Protein AF-A0A349DJA3-F1 (afdb_monomer_lite)

Sequence (70 aa):
MKKTILIIALLCTKVCFGQAQITAKIDQYIQDLMQKQGIPGVALAIVKDNKILHKKKLWLCKPRTSGACK

Structure (mmCIF, N/CA/C/O backbone):
data_AF-A0A349DJA3-F1
#
_entry.id   AF-A0A349DJA3-F1
#
loop_
_atom_site.group_PDB
_atom_site.id
_atom_site.type_symbol
_atom_site.label_atom_id
_atom_site.label_alt_id
_atom_site.label_comp_id
_atom_site.label_asym_id
_atom_site.label_entity_id
_atom_site.label_seq_id
_atom_site.pdbx_PDB_ins_code
_atom_site.Cartn_x
_atom_site.Cartn_y
_atom_site.Cartn_z
_atom_site.occupancy
_atom_site.B_iso_or_equiv
_atom_site.auth_seq_id
_atom_site.auth_comp_id
_atom_site.auth_asym_id
_atom_site.auth_atom_id
_atom_site.pdbx_PDB_model_num
ATOM 1 N N . MET A 1 1 ? 41.267 11.037 -9.324 1.00 51.69 1 MET A N 1
ATOM 2 C CA . MET A 1 1 ? 40.232 9.977 -9.248 1.00 51.69 1 MET A CA 1
ATOM 3 C C . MET A 1 1 ? 39.516 9.870 -7.888 1.00 51.69 1 MET A C 1
ATOM 5 O O . MET A 1 1 ? 38.540 9.145 -7.804 1.00 51.69 1 MET A O 1
ATOM 9 N N . LYS A 1 2 ? 39.927 10.595 -6.827 1.00 59.22 2 LYS A N 1
ATOM 10 C CA . LYS A 1 2 ? 39.286 10.511 -5.491 1.00 59.22 2 LYS A CA 1
ATOM 11 C C . LYS A 1 2 ? 38.028 11.393 -5.330 1.00 59.22 2 LYS A C 1
ATOM 13 O O . LYS A 1 2 ? 37.122 11.034 -4.593 1.00 59.22 2 LYS A O 1
ATOM 18 N N . LYS A 1 3 ? 37.943 12.524 -6.050 1.00 62.62 3 LYS A N 1
ATOM 19 C CA . LYS A 1 3 ? 36.810 13.475 -5.971 1.00 62.62 3 LYS A CA 1
ATOM 20 C C . LYS A 1 3 ? 35.511 12.958 -6.607 1.00 62.62 3 LYS A C 1
ATOM 22 O O . LYS A 1 3 ? 34.436 13.315 -6.144 1.00 62.62 3 LYS A O 1
ATOM 27 N N . THR A 1 4 ? 35.593 12.102 -7.626 1.00 66.88 4 THR A N 1
ATOM 28 C CA . THR A 1 4 ? 34.415 11.626 -8.376 1.00 66.88 4 THR A CA 1
ATOM 29 C C . THR A 1 4 ? 33.533 10.674 -7.558 1.00 66.88 4 THR A C 1
ATOM 31 O O . THR A 1 4 ? 32.316 10.679 -7.706 1.00 66.88 4 THR A O 1
ATOM 34 N N . ILE A 1 5 ? 34.131 9.913 -6.636 1.00 70.56 5 ILE A N 1
ATOM 35 C CA . ILE A 1 5 ? 33.425 8.948 -5.774 1.00 70.56 5 ILE A CA 1
ATOM 36 C C . ILE A 1 5 ? 32.467 9.662 -4.803 1.00 70.56 5 ILE A C 1
ATOM 38 O O . ILE A 1 5 ? 31.372 9.174 -4.531 1.00 70.56 5 ILE A O 1
ATOM 42 N N . LEU A 1 6 ? 32.842 10.855 -4.333 1.00 68.12 6 LEU A N 1
ATOM 43 C CA . LEU A 1 6 ? 32.068 11.613 -3.345 1.00 68.12 6 LEU A CA 1
ATOM 44 C C . LEU A 1 6 ? 30.754 12.167 -3.928 1.00 68.12 6 LEU A C 1
ATOM 46 O O . LEU A 1 6 ? 29.745 12.244 -3.233 1.00 68.12 6 LEU A O 1
ATOM 50 N N . ILE A 1 7 ? 30.747 12.492 -5.225 1.00 70.50 7 ILE A N 1
ATOM 51 C CA . ILE A 1 7 ? 29.569 13.016 -5.933 1.00 70.50 7 ILE A CA 1
ATOM 52 C C . ILE A 1 7 ? 28.540 11.900 -6.176 1.00 70.50 7 ILE A C 1
ATOM 54 O O . ILE A 1 7 ? 27.339 12.114 -6.012 1.00 70.50 7 ILE A O 1
ATOM 58 N N . ILE A 1 8 ? 29.004 10.688 -6.498 1.00 70.25 8 ILE A N 1
ATOM 59 C CA . ILE A 1 8 ? 28.140 9.516 -6.715 1.00 70.25 8 ILE A CA 1
ATOM 60 C C . ILE A 1 8 ? 27.451 9.104 -5.407 1.00 70.25 8 ILE A C 1
ATOM 62 O O . ILE A 1 8 ? 26.249 8.837 -5.399 1.00 70.25 8 ILE A O 1
ATOM 66 N N . ALA A 1 9 ? 28.177 9.131 -4.285 1.00 65.81 9 ALA A N 1
ATOM 67 C CA . ALA A 1 9 ? 27.606 8.840 -2.971 1.00 65.81 9 ALA A CA 1
ATOM 68 C C . ALA A 1 9 ? 26.489 9.831 -2.585 1.00 65.81 9 ALA A C 1
ATOM 70 O O . ALA A 1 9 ? 25.463 9.426 -2.035 1.00 65.81 9 ALA A O 1
ATOM 71 N N . LEU A 1 10 ? 26.642 11.116 -2.927 1.00 66.88 10 LEU A N 1
ATOM 72 C CA . LEU A 1 10 ? 25.645 12.143 -2.617 1.00 66.88 10 LEU A CA 1
ATOM 73 C C . LEU A 1 10 ? 24.348 11.963 -3.429 1.00 66.88 10 LEU A C 1
ATOM 75 O O . LEU A 1 10 ? 23.256 12.148 -2.889 1.00 66.88 10 LEU A O 1
ATOM 79 N N . LEU A 1 11 ? 24.442 11.543 -4.695 1.00 65.56 11 LEU A N 1
ATOM 80 C CA . LEU A 1 11 ? 23.279 11.320 -5.566 1.00 65.56 11 LEU A CA 1
ATOM 81 C C . LEU A 1 11 ? 22.443 10.100 -5.144 1.00 65.56 11 LEU A C 1
ATOM 83 O O . LEU A 1 11 ? 21.216 10.144 -5.233 1.00 65.56 11 LEU A O 1
ATOM 87 N N . CYS A 1 12 ? 23.071 9.049 -4.607 1.00 62.47 12 CYS A N 1
ATOM 88 C CA . CYS A 1 12 ? 22.359 7.853 -4.140 1.00 62.47 12 CYS A CA 1
ATOM 89 C C . CYS A 1 12 ? 21.450 8.116 -2.929 1.00 62.47 12 CYS A C 1
ATOM 91 O O . CYS A 1 12 ? 20.401 7.485 -2.800 1.00 62.47 12 CYS A O 1
ATOM 93 N N . THR A 1 13 ? 21.798 9.069 -2.058 1.00 64.06 13 THR A N 1
ATOM 94 C CA . THR A 1 13 ? 20.972 9.371 -0.875 1.00 64.06 13 THR A CA 1
ATOM 95 C C . THR A 1 13 ? 19.609 9.954 -1.258 1.00 64.06 13 THR A C 1
ATOM 97 O O . THR A 1 13 ? 18.593 9.573 -0.685 1.00 64.06 13 THR A O 1
ATOM 100 N N . LYS A 1 14 ? 19.547 10.804 -2.292 1.00 60.66 14 LYS A N 1
ATOM 101 C CA . LYS A 1 14 ? 18.316 11.480 -2.741 1.00 60.66 14 LYS A CA 1
ATOM 102 C C . LYS A 1 14 ? 17.243 10.511 -3.252 1.00 60.66 14 LYS A C 1
ATOM 104 O O . LYS A 1 14 ? 16.058 10.766 -3.059 1.00 60.66 14 LYS A O 1
ATOM 109 N N . VAL A 1 15 ? 17.646 9.403 -3.877 1.00 62.56 15 VAL A N 1
ATOM 110 C CA . VAL A 1 15 ? 16.715 8.432 -4.481 1.00 62.56 15 VAL A CA 1
ATOM 111 C C . VAL A 1 15 ? 15.973 7.627 -3.409 1.00 62.56 15 VAL A C 1
ATOM 113 O O . VAL A 1 15 ? 14.797 7.315 -3.576 1.00 62.56 15 VAL A O 1
ATOM 116 N N . CYS A 1 16 ? 16.621 7.349 -2.275 1.00 61.75 16 CYS A N 1
ATOM 117 C CA . CYS A 1 16 ? 16.033 6.530 -1.216 1.00 61.75 16 CYS A CA 1
ATOM 118 C C . CYS A 1 16 ? 14.988 7.300 -0.380 1.00 61.75 16 CYS A C 1
ATOM 120 O O . CYS A 1 16 ? 13.938 6.756 -0.036 1.00 61.75 16 CYS A O 1
ATOM 122 N N . PHE A 1 17 ? 15.213 8.595 -0.116 1.00 63.69 17 PHE A N 1
ATOM 123 C CA . PHE A 1 17 ? 14.292 9.406 0.698 1.00 63.69 17 PHE A CA 1
ATOM 124 C C . PHE A 1 17 ? 12.922 9.648 0.037 1.00 63.69 17 PHE A C 1
ATOM 126 O O . PHE A 1 17 ? 11.915 9.749 0.739 1.00 63.69 17 PHE A O 1
ATOM 133 N N . GLY A 1 18 ? 12.846 9.694 -1.298 1.00 66.75 18 GLY A N 1
ATOM 134 C CA . GLY A 1 18 ? 11.579 9.919 -2.007 1.00 66.75 18 GLY A CA 1
ATOM 135 C C . GLY A 1 18 ? 10.571 8.775 -1.851 1.00 66.75 18 GLY A C 1
ATOM 136 O O . GLY A 1 18 ? 9.366 9.009 -1.758 1.00 66.75 18 GLY A O 1
ATOM 137 N N . GLN A 1 19 ? 11.042 7.530 -1.763 1.00 72.44 19 GLN A N 1
ATOM 138 C CA . GLN A 1 19 ? 10.168 6.354 -1.738 1.00 72.44 19 GLN A CA 1
ATOM 139 C C . GLN A 1 19 ? 9.432 6.185 -0.397 1.00 72.44 19 GLN A C 1
ATOM 141 O O . GLN A 1 19 ? 8.255 5.807 -0.373 1.00 72.44 19 GLN A O 1
ATOM 146 N N . ALA A 1 20 ? 10.089 6.528 0.716 1.00 75.12 20 ALA A N 1
ATOM 147 C CA . ALA A 1 20 ? 9.484 6.493 2.048 1.00 75.12 20 ALA A CA 1
ATOM 148 C C . ALA A 1 20 ? 8.346 7.520 2.189 1.00 75.12 20 ALA A C 1
ATOM 150 O O . ALA A 1 20 ? 7.268 7.197 2.690 1.00 75.12 20 ALA A O 1
ATOM 151 N N . GLN A 1 21 ? 8.548 8.740 1.681 1.00 80.62 21 GLN A N 1
ATOM 152 C CA . GLN A 1 21 ? 7.543 9.802 1.751 1.00 80.62 21 GLN A CA 1
ATOM 153 C C . GLN A 1 21 ? 6.297 9.485 0.908 1.00 80.62 21 GLN A C 1
ATOM 155 O O . GLN A 1 21 ? 5.173 9.742 1.341 1.00 80.62 21 GLN A O 1
ATOM 160 N N . ILE A 1 22 ? 6.483 8.907 -0.283 1.00 81.62 22 ILE A N 1
ATOM 161 C CA . ILE A 1 22 ? 5.378 8.492 -1.161 1.00 81.62 22 ILE A CA 1
ATOM 162 C C . ILE A 1 22 ? 4.545 7.395 -0.487 1.00 81.62 22 ILE A C 1
ATOM 164 O O . ILE A 1 22 ? 3.320 7.490 -0.451 1.00 81.62 22 ILE A O 1
ATOM 168 N N . THR A 1 23 ? 5.209 6.403 0.111 1.00 84.81 23 THR A N 1
ATOM 169 C CA . THR A 1 23 ? 4.558 5.306 0.844 1.00 84.81 23 THR A CA 1
ATOM 170 C C . THR A 1 23 ? 3.672 5.818 1.981 1.00 84.81 23 THR A C 1
ATOM 172 O O . THR A 1 23 ? 2.515 5.416 2.079 1.00 84.81 23 THR A O 1
ATOM 175 N N . ALA A 1 24 ? 4.171 6.757 2.790 1.00 86.19 24 ALA A N 1
ATOM 176 C CA . ALA A 1 24 ? 3.403 7.328 3.896 1.00 86.19 24 ALA A CA 1
ATOM 177 C C . ALA A 1 24 ? 2.132 8.058 3.422 1.00 86.19 24 ALA A C 1
ATOM 179 O O . ALA A 1 24 ? 1.069 7.898 4.019 1.00 86.19 24 ALA A O 1
ATOM 180 N N . LYS A 1 25 ? 2.216 8.813 2.317 1.00 88.88 25 LYS A N 1
ATOM 181 C CA . LYS A 1 25 ? 1.054 9.513 1.745 1.00 88.88 25 LYS A CA 1
ATOM 182 C C . LYS A 1 25 ? -0.012 8.549 1.228 1.00 88.88 25 LYS A C 1
ATOM 184 O O . LYS A 1 25 ? -1.199 8.795 1.429 1.00 88.88 25 LYS A O 1
ATOM 189 N N . ILE A 1 26 ? 0.406 7.467 0.568 1.00 89.50 26 ILE A N 1
ATOM 190 C CA . ILE A 1 26 ? -0.506 6.425 0.078 1.00 89.50 26 ILE A CA 1
ATOM 191 C C . ILE A 1 26 ? -1.241 5.787 1.256 1.00 89.50 26 ILE A C 1
ATOM 193 O O . ILE A 1 26 ? -2.465 5.702 1.235 1.00 89.50 26 ILE A O 1
ATOM 197 N N . ASP A 1 27 ? -0.508 5.400 2.301 1.00 89.00 27 ASP A N 1
ATOM 198 C CA . ASP A 1 27 ? -1.091 4.780 3.491 1.00 89.00 27 ASP A CA 1
ATOM 199 C C . ASP A 1 27 ? -2.142 5.683 4.150 1.00 89.00 27 ASP A C 1
ATOM 201 O O . ASP A 1 27 ? -3.249 5.228 4.437 1.00 89.00 27 ASP A O 1
ATOM 205 N N . GLN A 1 28 ? -1.824 6.968 4.339 1.00 90.81 28 GLN A N 1
ATOM 206 C CA . GLN A 1 28 ? -2.745 7.945 4.927 1.00 90.81 28 GLN A CA 1
ATOM 207 C C . GLN A 1 28 ? -4.010 8.130 4.083 1.00 90.81 28 GLN A C 1
ATOM 209 O O . GLN A 1 28 ? -5.114 8.149 4.624 1.00 90.81 28 GLN A O 1
ATOM 214 N N . TYR A 1 29 ? -3.860 8.236 2.761 1.00 92.50 29 TYR A N 1
ATOM 215 C CA . TYR A 1 29 ? -4.987 8.394 1.845 1.00 92.50 29 TYR A CA 1
ATOM 216 C C . TYR A 1 29 ? -5.918 7.176 1.856 1.00 92.50 29 TYR A C 1
ATOM 218 O O . TYR A 1 29 ? -7.135 7.321 1.962 1.00 92.50 29 TYR A O 1
ATOM 226 N N . ILE A 1 30 ? -5.351 5.967 1.790 1.00 91.50 30 ILE A N 1
ATOM 227 C CA . ILE A 1 30 ? -6.135 4.728 1.826 1.00 91.50 30 ILE A CA 1
ATOM 228 C C . ILE A 1 30 ? -6.821 4.570 3.181 1.00 91.50 30 ILE A C 1
ATOM 230 O O . ILE A 1 30 ? -7.988 4.195 3.223 1.00 91.50 30 ILE A O 1
ATOM 234 N N . GLN A 1 31 ? -6.149 4.900 4.283 1.00 90.44 31 GLN A N 1
ATOM 235 C CA . GLN A 1 31 ? -6.743 4.825 5.614 1.00 90.44 31 GLN A CA 1
ATOM 236 C C . GLN A 1 31 ? -7.935 5.783 5.777 1.00 90.44 31 GLN A C 1
ATOM 238 O O . GLN A 1 31 ? -8.973 5.369 6.294 1.00 90.44 31 GLN A O 1
ATOM 243 N N . ASP A 1 32 ? -7.823 7.025 5.299 1.00 92.38 32 ASP A N 1
ATOM 244 C CA . ASP A 1 32 ? -8.919 8.004 5.308 1.00 92.38 32 ASP A CA 1
ATOM 245 C C . ASP A 1 32 ? -10.109 7.534 4.451 1.00 92.38 32 ASP A C 1
ATOM 247 O O . ASP A 1 32 ? -11.259 7.550 4.897 1.00 92.38 32 ASP A O 1
ATOM 251 N N . LEU A 1 33 ? -9.841 7.010 3.250 1.00 91.94 33 LEU A N 1
ATOM 252 C CA . LEU A 1 33 ? -10.877 6.423 2.397 1.00 91.94 33 LEU A CA 1
ATOM 253 C C . LEU A 1 33 ? -11.561 5.220 3.0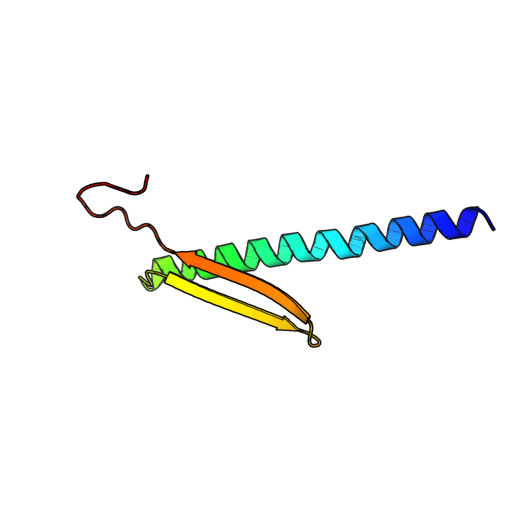45 1.00 91.94 33 LEU A C 1
ATOM 255 O O . LEU A 1 33 ? -12.790 5.138 3.036 1.00 91.94 33 LEU A O 1
ATOM 259 N N . MET A 1 34 ? -10.788 4.300 3.628 1.00 90.31 34 MET A N 1
ATOM 260 C CA . MET A 1 34 ? -11.331 3.139 4.326 1.00 90.31 34 MET A CA 1
ATOM 26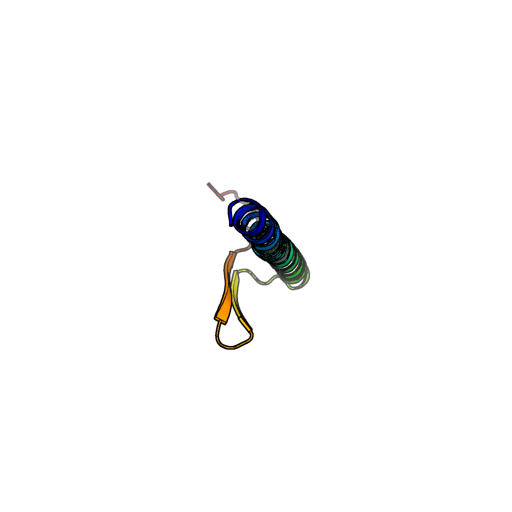1 C C . MET A 1 34 ? -12.265 3.586 5.453 1.00 90.31 34 MET A C 1
ATOM 263 O O . MET A 1 34 ? -13.349 3.022 5.606 1.00 90.31 34 MET A O 1
ATO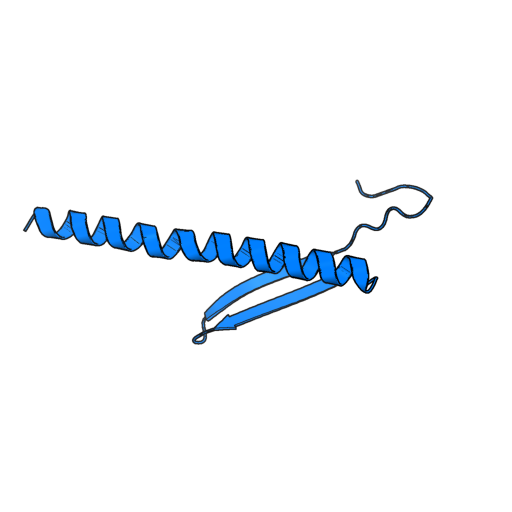M 267 N N . GLN A 1 35 ? -11.874 4.603 6.231 1.00 89.62 35 GLN A N 1
ATOM 268 C CA . GLN A 1 35 ? -12.691 5.136 7.324 1.00 89.62 35 GLN A CA 1
ATOM 269 C C . GLN A 1 35 ? -13.998 5.746 6.812 1.00 89.62 35 GLN A C 1
ATOM 271 O O . GLN A 1 35 ? -1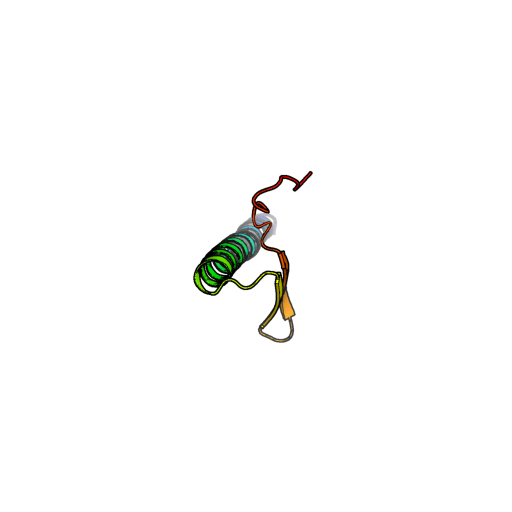5.061 5.420 7.344 1.00 89.62 35 GLN A O 1
ATOM 276 N N . LYS A 1 36 ? -13.926 6.572 5.760 1.00 91.00 36 LYS A N 1
ATOM 277 C CA . LYS A 1 36 ? -15.084 7.238 5.143 1.00 91.00 36 LYS A CA 1
ATOM 278 C C . LYS A 1 36 ? -16.072 6.257 4.522 1.00 91.00 36 LYS A C 1
ATOM 280 O O . LYS A 1 36 ? -17.276 6.439 4.655 1.00 91.00 36 LYS A O 1
ATOM 285 N N . GLN A 1 37 ? -15.568 5.221 3.857 1.00 91.12 37 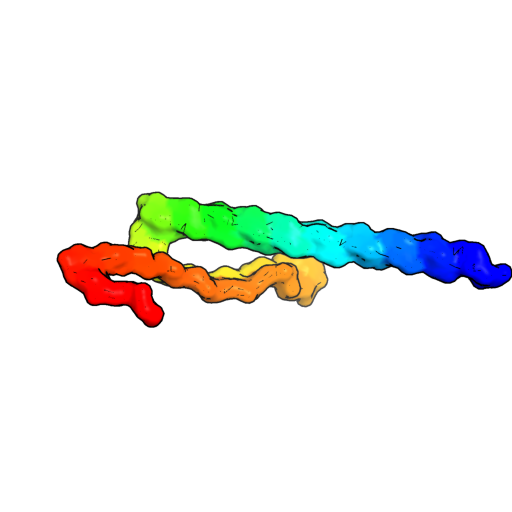GLN A N 1
ATOM 286 C CA . GLN A 1 37 ? -16.391 4.240 3.143 1.00 91.12 37 GLN A CA 1
ATOM 287 C C . GLN A 1 37 ? -16.765 3.025 4.005 1.00 91.12 37 GLN A C 1
ATOM 289 O O . GLN A 1 37 ? -17.515 2.162 3.562 1.00 91.12 37 GLN A O 1
ATOM 294 N N . GLY A 1 38 ? -16.248 2.933 5.234 1.00 88.12 38 GLY A N 1
ATOM 295 C CA . GLY A 1 38 ? -16.503 1.798 6.119 1.00 88.12 38 GLY A CA 1
ATOM 296 C C . GLY A 1 38 ? -15.871 0.486 5.645 1.00 88.12 38 GLY A C 1
ATOM 297 O O . GLY A 1 38 ? -16.369 -0.580 5.995 1.00 88.12 38 GLY A O 1
ATOM 298 N N . ILE A 1 39 ? -14.780 0.545 4.876 1.00 88.75 39 ILE A N 1
ATOM 299 C CA . ILE A 1 39 ? -14.103 -0.643 4.343 1.00 88.75 39 ILE A CA 1
ATOM 300 C C . ILE A 1 39 ? -13.239 -1.276 5.448 1.00 88.75 39 ILE A C 1
ATOM 302 O O . ILE A 1 39 ? -12.280 -0.649 5.898 1.00 88.75 39 ILE A O 1
ATOM 306 N N . PRO A 1 40 ? -13.513 -2.520 5.882 1.00 86.44 40 PRO A N 1
ATOM 307 C CA . PRO A 1 40 ? -12.826 -3.135 7.021 1.00 86.44 40 PRO A CA 1
ATOM 308 C C . PRO A 1 40 ? -11.369 -3.526 6.728 1.00 86.44 40 PRO A C 1
ATOM 310 O O . PRO A 1 40 ? -10.561 -3.612 7.651 1.00 86.44 40 PRO A O 1
ATOM 313 N N . GLY A 1 41 ? -11.008 -3.755 5.464 1.00 88.12 41 GLY A N 1
ATOM 314 C CA . GLY A 1 41 ? -9.662 -4.166 5.074 1.00 88.12 41 GLY A CA 1
ATOM 315 C C . GLY A 1 41 ? -9.407 -4.007 3.578 1.00 88.12 41 GLY A C 1
ATOM 316 O O . GLY A 1 41 ? -10.315 -4.186 2.772 1.00 88.12 41 GLY A O 1
ATOM 317 N N . VAL A 1 42 ? -8.169 -3.667 3.215 1.00 89.69 42 VAL A N 1
ATOM 318 C CA . VAL A 1 42 ? -7.711 -3.474 1.832 1.00 89.69 42 VAL A CA 1
ATOM 319 C C . VAL A 1 42 ? -6.316 -4.073 1.672 1.00 89.69 42 VAL A C 1
ATOM 321 O O . VAL A 1 42 ? -5.424 -3.836 2.485 1.00 89.69 42 VAL A O 1
ATOM 324 N N . ALA A 1 43 ? -6.099 -4.822 0.592 1.00 90.88 43 ALA A N 1
ATOM 325 C CA . ALA A 1 43 ? -4.768 -5.206 0.134 1.00 90.88 43 ALA A CA 1
ATOM 326 C C . ALA A 1 43 ? -4.430 -4.406 -1.129 1.00 90.88 43 ALA A C 1
ATOM 328 O O . ALA A 1 43 ? -5.173 -4.464 -2.105 1.00 90.88 43 ALA A O 1
ATOM 329 N N . LEU A 1 44 ? -3.319 -3.667 -1.109 1.00 90.25 44 LEU A N 1
ATOM 330 C CA . LEU A 1 44 ? -2.900 -2.791 -2.202 1.00 90.25 44 LEU A CA 1
ATOM 331 C C . LEU A 1 44 ? -1.472 -3.120 -2.645 1.00 90.25 44 LEU A C 1
ATOM 333 O O . LEU A 1 44 ? -0.578 -3.321 -1.819 1.00 90.25 44 LEU A O 1
ATOM 337 N N . ALA A 1 45 ? -1.257 -3.125 -3.960 1.00 90.12 45 ALA A N 1
ATOM 338 C CA . ALA A 1 45 ? 0.063 -3.139 -4.573 1.00 90.12 45 ALA A CA 1
ATOM 339 C C . ALA A 1 45 ? 0.130 -2.071 -5.670 1.00 90.12 45 ALA A C 1
ATOM 341 O O . ALA A 1 45 ? -0.772 -1.976 -6.498 1.00 90.12 45 ALA A O 1
ATOM 342 N N . ILE A 1 46 ? 1.199 -1.278 -5.673 1.00 87.75 46 ILE A N 1
ATOM 343 C CA . ILE A 1 46 ? 1.458 -0.253 -6.685 1.00 87.75 46 ILE A CA 1
ATOM 344 C C . ILE A 1 46 ? 2.686 -0.678 -7.471 1.00 87.75 46 ILE A C 1
ATOM 346 O O . ILE A 1 46 ? 3.767 -0.866 -6.906 1.00 87.75 46 ILE A O 1
ATOM 350 N N . VAL A 1 47 ? 2.502 -0.818 -8.780 1.00 89.56 47 VAL A N 1
ATOM 351 C CA . VAL A 1 47 ? 3.551 -1.183 -9.729 1.00 89.56 47 VAL A CA 1
ATOM 352 C C . VAL A 1 47 ? 3.792 0.001 -10.653 1.00 89.56 47 VAL A C 1
ATOM 354 O O . VAL A 1 47 ? 2.851 0.551 -11.217 1.00 89.56 47 VAL A O 1
ATOM 357 N N . LYS A 1 48 ? 5.055 0.393 -10.801 1.00 86.06 48 LYS A N 1
ATOM 358 C CA . LYS A 1 48 ? 5.494 1.415 -11.752 1.00 86.06 48 LYS A CA 1
ATOM 359 C C . LYS A 1 48 ? 6.795 0.954 -12.389 1.00 86.06 48 LYS A C 1
ATOM 361 O O . LYS A 1 48 ? 7.662 0.451 -11.680 1.00 86.06 48 LYS A O 1
ATOM 366 N N . ASP A 1 49 ? 6.930 1.112 -13.703 1.00 90.25 49 ASP A N 1
ATOM 367 C CA . ASP A 1 49 ? 8.141 0.733 -14.446 1.00 90.25 49 ASP A CA 1
ATOM 368 C C . ASP A 1 49 ? 8.562 -0.728 -14.171 1.00 90.25 49 ASP A C 1
ATOM 370 O O . ASP A 1 49 ? 9.724 -1.023 -13.893 1.00 90.25 49 ASP A O 1
ATOM 374 N N . ASN A 1 50 ? 7.581 -1.641 -14.152 1.00 87.75 50 ASN A N 1
ATOM 375 C CA . ASN A 1 50 ? 7.720 -3.058 -13.778 1.00 87.75 50 ASN A CA 1
ATOM 376 C C . ASN A 1 50 ? 8.305 -3.326 -12.375 1.00 87.75 50 ASN A C 1
ATOM 378 O O . ASN A 1 50 ? 8.642 -4.464 -12.049 1.00 87.75 50 ASN A O 1
ATOM 382 N N . LYS A 1 51 ? 8.395 -2.311 -11.511 1.00 84.31 51 LYS A N 1
ATOM 383 C CA . LYS A 1 51 ? 8.845 -2.435 -10.123 1.00 84.31 51 LYS A CA 1
ATOM 384 C C . LYS A 1 51 ? 7.673 -2.261 -9.168 1.00 84.31 51 LYS A C 1
ATOM 386 O O . LYS A 1 51 ? 6.859 -1.351 -9.312 1.00 84.31 51 LYS A O 1
ATOM 391 N N . ILE A 1 52 ? 7.606 -3.125 -8.158 1.00 82.62 52 ILE A N 1
ATOM 392 C CA . ILE A 1 52 ? 6.657 -2.971 -7.052 1.00 82.62 52 ILE A CA 1
ATOM 393 C C . ILE A 1 52 ? 7.179 -1.837 -6.167 1.00 82.62 52 ILE A C 1
ATOM 395 O O . ILE A 1 52 ? 8.190 -1.994 -5.487 1.00 82.62 52 ILE A O 1
ATOM 399 N N . LEU A 1 53 ? 6.504 -0.690 -6.195 1.00 82.50 53 LEU A N 1
ATOM 400 C CA . LEU A 1 53 ? 6.872 0.480 -5.396 1.00 82.50 53 LEU A CA 1
ATOM 401 C C . LEU A 1 53 ? 6.316 0.412 -3.974 1.00 82.50 53 LEU A C 1
ATOM 403 O O . LEU A 1 53 ? 6.933 0.926 -3.044 1.00 82.50 53 LEU A O 1
ATOM 407 N N . HIS A 1 54 ? 5.144 -0.201 -3.815 1.00 81.38 54 HIS A N 1
ATOM 408 C CA . HIS A 1 54 ? 4.441 -0.293 -2.543 1.00 81.38 54 HIS A CA 1
ATOM 409 C C . HIS A 1 54 ? 3.582 -1.558 -2.519 1.00 81.38 54 HIS A C 1
ATOM 411 O O . HIS A 1 54 ? 2.902 -1.863 -3.497 1.00 81.38 54 HIS A O 1
ATOM 417 N N . LYS A 1 55 ? 3.605 -2.300 -1.411 1.00 86.81 55 LYS A N 1
ATOM 418 C CA . LYS A 1 55 ? 2.763 -3.481 -1.190 1.00 86.81 55 LYS A CA 1
ATOM 419 C C . LYS A 1 55 ? 2.390 -3.537 0.281 1.00 86.81 55 LYS A C 1
ATOM 421 O O . LYS A 1 55 ? 3.272 -3.696 1.123 1.00 86.81 55 LYS A O 1
ATOM 426 N N . LYS A 1 56 ? 1.099 -3.431 0.594 1.00 87.69 56 LYS A N 1
ATOM 427 C CA . LYS A 1 56 ? 0.630 -3.412 1.981 1.00 87.69 56 LYS A CA 1
ATOM 428 C C . LYS A 1 56 ? -0.773 -3.991 2.119 1.00 87.69 56 LYS A C 1
ATOM 430 O O . LYS A 1 56 ? -1.589 -3.928 1.203 1.00 87.69 56 LYS A O 1
ATOM 435 N N . LYS A 1 57 ? -1.037 -4.572 3.287 1.00 86.50 57 LYS A N 1
ATOM 436 C CA . LYS A 1 57 ? -2.376 -4.948 3.744 1.00 86.50 57 LYS A CA 1
ATOM 437 C C . LYS A 1 57 ? -2.749 -3.997 4.879 1.00 86.50 57 LYS A C 1
ATOM 439 O O . LYS A 1 57 ? -2.017 -3.932 5.864 1.00 86.50 57 LYS A O 1
ATOM 444 N N . LEU A 1 58 ? -3.836 -3.251 4.722 1.00 84.06 58 LEU A N 1
ATOM 445 C CA . LEU A 1 58 ? -4.397 -2.375 5.744 1.00 84.06 58 LEU A CA 1
ATOM 446 C C . LEU A 1 58 ? -5.699 -2.976 6.264 1.00 84.06 58 LEU A C 1
ATOM 448 O O . LEU A 1 58 ? -6.496 -3.516 5.499 1.00 84.06 58 LEU A O 1
ATOM 452 N N . TRP A 1 59 ? -5.922 -2.833 7.564 1.00 81.88 59 TRP A N 1
ATOM 453 C CA . TRP A 1 59 ? -7.128 -3.278 8.250 1.00 81.88 59 TRP A CA 1
ATOM 454 C C . TRP A 1 59 ? -7.610 -2.148 9.152 1.00 81.88 59 TRP A C 1
ATOM 456 O O . TRP A 1 59 ? -6.809 -1.550 9.873 1.00 81.88 59 TRP A O 1
ATOM 466 N N . LEU A 1 60 ? -8.905 -1.846 9.124 1.00 77.00 60 LEU A N 1
ATOM 467 C CA . LEU A 1 60 ? -9.510 -0.976 10.120 1.00 77.00 60 LEU A CA 1
ATOM 468 C C . LEU A 1 60 ? -9.858 -1.809 11.353 1.00 77.00 60 LEU A C 1
ATOM 470 O O . LEU A 1 60 ? -10.815 -2.581 11.342 1.00 77.00 60 LEU A O 1
ATOM 474 N N . CYS A 1 61 ? -9.138 -1.589 12.450 1.00 63.84 61 CYS A N 1
ATOM 475 C CA . CYS A 1 61 ? -9.656 -1.912 13.776 1.00 63.84 61 CYS A CA 1
ATOM 476 C C . CYS A 1 61 ? -10.787 -0.924 14.084 1.00 63.84 61 CYS A C 1
ATOM 478 O O . CYS A 1 61 ? -10.550 0.167 14.601 1.00 63.84 61 CYS A O 1
ATOM 480 N N . LYS A 1 62 ? -12.032 -1.272 13.750 1.00 58.97 62 LYS A N 1
ATOM 481 C CA . LYS A 1 62 ? -13.175 -0.601 14.376 1.00 58.97 62 LYS A CA 1
ATOM 482 C C . LYS A 1 62 ? -13.175 -1.032 15.846 1.00 58.97 62 LYS A C 1
ATOM 484 O O . LYS A 1 62 ? -13.132 -2.241 16.090 1.00 58.97 62 LYS A O 1
ATOM 489 N N . PRO A 1 63 ? -13.250 -0.114 16.826 1.00 47.75 63 PRO A N 1
ATOM 490 C CA . PRO A 1 63 ? -13.662 -0.521 18.154 1.00 47.75 63 PRO A CA 1
ATOM 491 C C . PRO A 1 63 ? -15.066 -1.099 17.986 1.00 47.75 63 PRO A C 1
ATOM 493 O O . PRO A 1 63 ? -16.029 -0.383 17.714 1.00 47.75 63 PRO A O 1
ATOM 496 N N . ARG A 1 64 ? -15.178 -2.426 18.077 1.00 42.62 64 ARG A N 1
ATOM 497 C CA . ARG A 1 64 ? -16.451 -3.058 18.396 1.00 42.62 64 ARG A CA 1
ATOM 498 C C . ARG A 1 64 ? -16.920 -2.335 19.658 1.00 42.62 64 ARG A C 1
ATOM 500 O O . ARG A 1 64 ? -16.112 -2.116 20.562 1.00 42.62 64 ARG A O 1
ATOM 507 N N . THR A 1 65 ? -18.187 -1.955 19.742 1.00 50.62 65 THR A N 1
ATOM 508 C CA . THR A 1 65 ? -18.838 -1.385 20.941 1.00 50.62 65 THR A CA 1
ATOM 509 C C . THR A 1 65 ? -18.794 -2.326 22.165 1.00 50.62 65 THR A C 1
ATOM 511 O O . THR A 1 65 ? -19.550 -2.192 23.118 1.00 50.62 65 THR A O 1
ATOM 514 N N . SER A 1 66 ? -17.891 -3.303 22.158 1.00 48.41 66 SER A N 1
ATOM 515 C CA . SER A 1 66 ? -17.523 -4.243 23.202 1.00 48.41 66 SER A CA 1
ATOM 516 C C . SER A 1 66 ? -16.082 -4.651 22.862 1.00 48.41 66 SER A C 1
ATOM 518 O O . SER A 1 66 ? -15.850 -5.278 21.828 1.00 48.41 66 SER A O 1
ATOM 520 N N . GLY A 1 67 ? -15.118 -4.155 23.637 1.00 52.53 67 GLY A N 1
ATOM 521 C CA . GLY A 1 67 ? -13.719 -3.999 23.235 1.00 52.53 67 GLY A CA 1
ATOM 522 C C . GLY A 1 67 ? -12.994 -5.239 22.699 1.00 52.53 67 GLY A C 1
ATOM 523 O O . GLY A 1 67 ? -13.255 -6.360 23.116 1.00 52.53 67 GLY A O 1
ATOM 524 N N . ALA A 1 68 ? -12.055 -4.984 21.782 1.00 40.94 68 ALA A N 1
ATOM 525 C CA . ALA A 1 68 ? -10.741 -5.628 21.655 1.00 40.94 68 ALA A CA 1
ATOM 526 C C . ALA A 1 68 ? -10.103 -5.231 20.308 1.00 40.94 68 ALA A C 1
ATOM 528 O O . ALA A 1 68 ? -10.561 -5.658 19.253 1.00 40.94 68 ALA A O 1
ATOM 529 N N . CYS A 1 69 ? -9.016 -4.461 20.346 1.00 40.50 69 CYS A N 1
ATOM 530 C CA . CYS A 1 69 ? -7.848 -4.722 19.500 1.00 40.50 69 CYS A CA 1
ATOM 531 C C . CYS A 1 69 ? -6.666 -4.726 20.479 1.00 40.50 69 CYS A C 1
ATOM 533 O O . CYS A 1 69 ? -6.337 -3.683 21.042 1.00 40.50 69 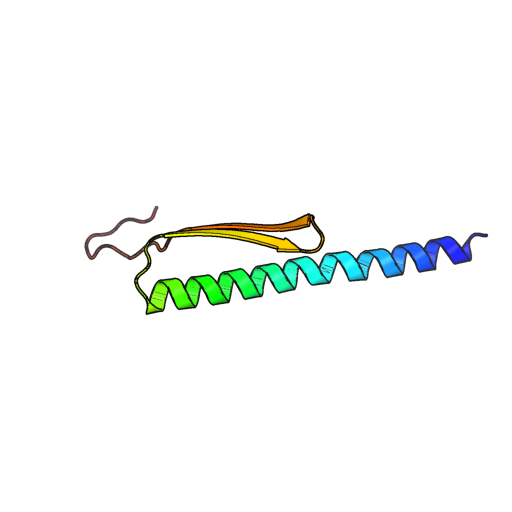CYS A O 1
ATOM 535 N N . LYS A 1 70 ? -6.137 -5.916 20.775 1.00 38.50 70 LYS A N 1
ATOM 536 C CA . LYS A 1 70 ? -4.887 -6.122 21.511 1.00 38.50 70 LYS A CA 1
ATOM 537 C C . LYS A 1 70 ? -3.881 -6.701 20.531 1.00 38.50 70 LYS A C 1
ATOM 539 O O . LYS A 1 70 ? -4.328 -7.524 19.700 1.00 38.50 70 LYS A O 1
#

Foldseek 3Di:
DVVVVVVVVVVVVVVVVVLVVVQVVVVVVVVVVCVVVVPQKDWDWDADPNDTSDTDIDGDPDQDPPGDDD

Radius of gyration: 18.98 Å; chains: 1; bounding box: 59×20×38 Å

Secondary structure (DSSP, 8-state):
--HHHHHHHHHHHHHHHHHHHHHHHHHHHHHHHHHHHT--EEEEEEEETTEEEEEEEEE-----SS----

pLDDT: mean 75.61, std 15.5, range [38.5, 92.5]